Protein AF-A0A920R343-F1 (afdb_monomer_lite)

Foldseek 3Di:
DDDDDDDDDDDDDDPDDPPPDDPVVVVVVVVQVVVCVVVVVQVVLCVQLVPDFAPVSSVCSNVDDDDDDPVVVVLVVLLVVLVVVLCVPQNDQQRHPQDDLVVVVVCVVVVHDDDPVSVVSVVSNLVSLVSNLVSQVVCVPSNVVVPVVSVPPDDPVVD

Structure (mmCIF, N/CA/C/O backbone):
data_AF-A0A920R343-F1
#
_entry.id   AF-A0A920R343-F1
#
loop_
_atom_site.group_PDB
_atom_site.id
_atom_site.type_symbol
_atom_site.label_atom_id
_atom_site.label_alt_id
_atom_site.label_comp_id
_atom_site.label_asym_id
_atom_site.label_entity_id
_atom_site.label_seq_id
_atom_site.pdbx_PDB_ins_code
_atom_site.Cartn_x
_atom_site.Cartn_y
_atom_site.Cartn_z
_atom_site.occupancy
_atom_site.B_iso_or_equiv
_atom_site.auth_seq_id
_atom_site.auth_comp_id
_atom_site.auth_asym_id
_atom_site.auth_atom_id
_atom_site.pdbx_PDB_model_num
ATOM 1 N N . MET A 1 1 ? -61.795 65.269 -16.202 1.00 39.59 1 MET A N 1
ATOM 2 C CA . MET A 1 1 ? -62.109 65.172 -14.759 1.00 39.59 1 MET A CA 1
ATOM 3 C C . MET A 1 1 ? -62.206 63.694 -14.403 1.00 39.59 1 MET A C 1
ATOM 5 O O . MET A 1 1 ? -62.728 62.941 -15.211 1.00 39.59 1 MET A O 1
ATOM 9 N N . SER A 1 2 ? -61.577 63.316 -13.290 1.00 35.59 2 SER A N 1
ATOM 10 C CA . SER A 1 2 ? -61.217 61.969 -12.808 1.00 35.59 2 SER A CA 1
ATOM 11 C C . SER A 1 2 ? -62.368 60.935 -12.687 1.00 35.59 2 SER A C 1
ATOM 13 O O . SER A 1 2 ? -63.530 61.336 -12.720 1.00 35.59 2 SER A O 1
ATOM 15 N N . PRO A 1 3 ? -62.045 59.621 -12.573 1.00 58.78 3 PRO A N 1
ATOM 16 C CA . PRO A 1 3 ? -62.916 58.474 -12.888 1.00 58.78 3 PRO A CA 1
ATOM 17 C C . PRO A 1 3 ? -63.717 57.975 -11.666 1.00 58.78 3 PRO A C 1
ATOM 19 O O . PRO A 1 3 ? -63.610 58.575 -10.594 1.00 58.78 3 PRO A O 1
ATOM 22 N N . PRO A 1 4 ? -64.502 56.879 -11.781 1.00 44.91 4 PRO A N 1
ATOM 23 C CA . PRO A 1 4 ? -64.013 55.632 -11.164 1.00 44.91 4 PRO A CA 1
ATOM 24 C C . PRO A 1 4 ? -64.506 54.296 -11.781 1.00 44.91 4 PRO A C 1
ATOM 26 O O . PRO A 1 4 ? -65.539 54.214 -12.436 1.00 44.91 4 PRO A O 1
ATOM 29 N N . ASN A 1 5 ? -63.798 53.235 -11.373 1.00 37.00 5 ASN A N 1
ATOM 30 C CA . ASN A 1 5 ? -64.228 51.837 -11.214 1.00 37.00 5 ASN A CA 1
ATOM 31 C C . ASN A 1 5 ? -64.176 50.881 -12.425 1.00 37.00 5 ASN A C 1
ATOM 33 O O . ASN A 1 5 ? -65.123 50.762 -13.199 1.00 37.00 5 ASN A O 1
ATOM 37 N N . GLN A 1 6 ? -63.111 50.070 -12.483 1.00 48.75 6 GLN A N 1
ATOM 38 C CA . GLN A 1 6 ? -63.061 48.829 -13.257 1.00 48.75 6 GLN A CA 1
ATOM 39 C C . GLN A 1 6 ? -62.583 47.679 -12.352 1.00 48.75 6 GLN A C 1
ATOM 41 O O . GLN A 1 6 ? -61.678 47.847 -11.538 1.00 48.75 6 GLN A O 1
ATOM 46 N N . LYS A 1 7 ? -63.309 46.559 -12.444 1.00 45.41 7 LYS A N 1
ATOM 47 C CA . LYS A 1 7 ? -63.269 45.351 -11.599 1.00 45.41 7 LYS A CA 1
ATOM 48 C C . LYS A 1 7 ? -61.886 44.669 -11.542 1.00 45.41 7 LYS A C 1
ATOM 50 O O . LYS A 1 7 ? -61.109 44.835 -12.477 1.00 45.41 7 LYS A O 1
ATOM 55 N N . PRO A 1 8 ? -61.610 43.855 -10.501 1.00 40.78 8 PRO A N 1
ATOM 56 C CA . PRO A 1 8 ? -60.375 43.085 -10.403 1.00 40.78 8 PRO A CA 1
ATOM 57 C C . PRO A 1 8 ? -60.387 41.923 -11.402 1.00 40.78 8 PRO A C 1
ATOM 59 O O . PRO A 1 8 ? -61.324 41.123 -11.405 1.00 40.78 8 PRO A O 1
ATOM 62 N N . ASP A 1 9 ? -59.347 41.843 -12.230 1.00 39.19 9 ASP A N 1
ATOM 63 C CA . ASP A 1 9 ? -59.084 40.683 -13.073 1.00 39.19 9 ASP A CA 1
ATOM 64 C C . ASP A 1 9 ? -58.174 39.711 -12.316 1.00 39.19 9 ASP A C 1
ATOM 66 O O . ASP A 1 9 ? -57.145 40.084 -11.745 1.00 39.19 9 ASP A O 1
ATOM 70 N N . ILE A 1 10 ? -58.621 38.466 -12.258 1.00 43.53 10 ILE A N 1
ATOM 71 C CA . ILE A 1 10 ? -57.961 37.344 -11.609 1.00 43.53 10 ILE A CA 1
ATOM 72 C C . ILE A 1 10 ? -57.120 36.628 -12.662 1.00 43.53 10 ILE A C 1
ATOM 74 O O . ILE A 1 10 ? -57.640 36.128 -13.653 1.00 43.53 10 ILE A O 1
ATOM 78 N N . THR A 1 11 ? -55.816 36.502 -12.444 1.00 40.44 11 THR A N 1
ATOM 79 C CA . THR A 1 11 ? -55.026 35.446 -13.091 1.00 40.44 11 THR A CA 1
ATOM 80 C C . THR A 1 11 ? -53.973 34.939 -12.103 1.00 40.44 11 THR A C 1
ATOM 82 O O . THR A 1 11 ? -53.264 35.750 -11.503 1.00 40.44 11 THR A O 1
ATOM 85 N N . PRO A 1 12 ? -53.890 33.615 -11.874 1.00 44.06 12 PRO A N 1
ATOM 86 C CA . PRO A 1 12 ? -52.998 33.026 -10.892 1.00 44.06 12 PRO A CA 1
ATOM 87 C C . PRO A 1 12 ? -51.623 32.820 -11.529 1.00 44.06 12 PRO A C 1
ATOM 89 O O . PRO A 1 12 ? -51.464 31.973 -12.402 1.00 44.06 12 PRO A O 1
ATOM 92 N N . THR A 1 13 ? -50.612 33.563 -11.084 1.00 37.28 13 THR A N 1
ATOM 93 C CA . THR A 1 13 ? -49.225 33.238 -11.437 1.00 37.28 13 THR A CA 1
ATOM 94 C C . THR A 1 13 ? -48.595 32.478 -10.284 1.00 37.28 13 THR A C 1
ATOM 96 O O . THR A 1 13 ? -48.319 33.030 -9.220 1.00 37.28 13 THR A O 1
ATOM 99 N N . SER A 1 14 ? -48.445 31.178 -10.534 1.00 42.84 14 SER A N 1
ATOM 100 C CA . SER A 1 14 ? -47.731 30.171 -9.760 1.00 42.84 14 SER A CA 1
ATOM 101 C C . SER A 1 14 ? -46.598 30.713 -8.898 1.00 42.84 14 SER A C 1
ATOM 103 O O . SER A 1 14 ? -45.592 31.231 -9.380 1.00 42.84 14 SER A O 1
ATOM 105 N N . ARG A 1 15 ? -46.743 30.453 -7.601 1.00 42.44 15 ARG A N 1
ATOM 106 C CA . ARG A 1 15 ? -45.661 30.360 -6.629 1.00 42.44 15 ARG A CA 1
ATOM 107 C C . ARG A 1 15 ? -44.875 29.080 -6.953 1.00 42.44 15 ARG A C 1
ATOM 109 O O . ARG A 1 15 ? -45.234 28.011 -6.476 1.00 42.44 15 ARG A O 1
ATOM 116 N N . GLY A 1 16 ? -43.894 29.187 -7.846 1.00 38.09 16 GLY A N 1
ATOM 117 C CA . GLY A 1 16 ? -42.989 28.099 -8.219 1.00 38.09 16 GLY A CA 1
ATOM 118 C C . GLY A 1 16 ? -41.631 28.264 -7.544 1.00 38.09 16 GLY A C 1
ATOM 119 O O . GLY A 1 16 ? -40.944 29.249 -7.791 1.00 38.09 16 GLY A O 1
ATOM 120 N N . ASP A 1 17 ? -41.312 27.305 -6.677 1.00 39.66 17 ASP A N 1
ATOM 121 C CA . ASP A 1 17 ? -39.985 26.831 -6.280 1.00 39.66 17 ASP A CA 1
ATOM 122 C C . ASP A 1 17 ? -38.899 27.866 -5.967 1.00 39.66 17 ASP A C 1
ATOM 124 O O . ASP A 1 17 ? -37.985 28.134 -6.747 1.00 39.66 17 ASP A O 1
ATOM 128 N N . GLN A 1 18 ? -38.900 28.321 -4.711 1.00 42.62 18 GLN A N 1
ATOM 129 C CA . GLN A 1 18 ? -37.629 28.557 -4.032 1.00 42.62 18 GLN A CA 1
ATOM 130 C C . GLN A 1 18 ? -36.994 27.189 -3.774 1.00 42.62 18 GLN A C 1
ATOM 132 O O . GLN A 1 18 ? -37.294 26.523 -2.783 1.00 42.62 18 GLN A O 1
ATOM 137 N N . SER A 1 19 ? -36.148 26.767 -4.713 1.00 46.72 19 SER A N 1
ATOM 138 C CA . SER A 1 19 ? -35.203 25.670 -4.529 1.00 46.72 19 SER A CA 1
ATOM 139 C C . SER A 1 19 ? -34.337 26.000 -3.310 1.00 46.72 19 SER A C 1
ATOM 141 O O . SER A 1 19 ? -33.391 26.781 -3.377 1.00 46.72 19 SER A O 1
ATOM 143 N N . THR A 1 20 ? -34.740 25.475 -2.157 1.00 51.41 20 THR A N 1
ATOM 144 C CA . THR A 1 20 ? -34.006 25.570 -0.899 1.00 51.41 20 THR A CA 1
ATOM 145 C C . THR A 1 20 ? -33.183 24.298 -0.844 1.00 51.41 20 THR A C 1
ATOM 147 O O . THR A 1 20 ? -33.779 23.271 -0.569 1.00 51.41 20 THR A O 1
ATOM 150 N N . LEU A 1 21 ? -31.899 24.340 -1.224 1.00 56.78 21 LEU A N 1
ATOM 151 C CA . LEU A 1 21 ? -30.854 23.319 -0.977 1.00 56.78 21 LEU A CA 1
ATOM 152 C C . LEU A 1 21 ? -29.524 23.772 -1.638 1.00 56.78 21 LEU A C 1
ATOM 154 O O . LEU A 1 21 ? -29.224 23.388 -2.768 1.00 56.78 21 LEU A O 1
ATOM 158 N N . PRO A 1 22 ? -28.763 24.675 -0.988 1.00 53.06 22 PRO A N 1
ATOM 159 C CA . PRO A 1 22 ? -27.293 24.545 -1.012 1.00 53.06 22 PRO A CA 1
ATOM 160 C C . PRO A 1 22 ? -26.588 24.749 0.348 1.00 53.06 22 PRO A C 1
ATOM 162 O O . PRO A 1 22 ? -25.387 24.537 0.440 1.00 53.06 22 PRO A O 1
ATOM 165 N N . GLU A 1 23 ? -27.287 25.161 1.409 1.00 53.00 23 GLU A N 1
ATOM 166 C CA . GLU A 1 23 ? -26.638 25.657 2.643 1.00 53.00 23 GLU A CA 1
ATOM 167 C C . GLU A 1 23 ? -26.261 24.547 3.653 1.00 53.00 23 GLU A C 1
ATOM 169 O O . GLU A 1 23 ? -25.346 24.708 4.460 1.00 53.00 23 GLU A O 1
ATOM 174 N N . GLN A 1 24 ? -26.921 23.385 3.586 1.00 52.56 24 GLN A N 1
ATOM 175 C CA . GLN A 1 24 ? -26.710 22.277 4.534 1.00 52.56 24 GLN A CA 1
ATOM 176 C C . GLN A 1 24 ? -25.448 21.440 4.250 1.00 52.56 24 GLN A C 1
ATOM 178 O O . GLN A 1 24 ? -24.786 21.004 5.182 1.00 52.56 24 GLN A O 1
ATOM 183 N N . VAL A 1 25 ? -25.071 21.248 2.980 1.00 55.72 25 VAL A N 1
ATOM 184 C CA . VAL A 1 25 ? -23.913 20.405 2.608 1.00 55.72 25 VAL A CA 1
ATOM 185 C C . VAL A 1 25 ? -22.582 21.074 2.977 1.00 55.72 25 VAL A C 1
ATOM 187 O O . VAL A 1 25 ? -21.637 20.409 3.397 1.00 55.72 25 VAL A O 1
ATOM 190 N N . THR A 1 26 ? -22.503 22.401 2.864 1.00 61.84 26 THR A N 1
ATOM 191 C CA . THR A 1 26 ? -21.283 23.164 3.169 1.00 61.84 26 THR A CA 1
ATOM 192 C C . THR A 1 26 ? -20.984 23.173 4.670 1.00 61.84 26 THR A C 1
ATOM 194 O O . THR A 1 26 ? -19.839 23.009 5.076 1.00 61.84 26 THR A O 1
ATOM 197 N N . THR A 1 27 ? -22.021 23.289 5.501 1.00 66.69 27 THR A N 1
ATOM 198 C CA . THR A 1 27 ? -21.886 23.383 6.963 1.00 66.69 27 THR A CA 1
ATOM 199 C C . THR A 1 27 ? -21.515 22.050 7.614 1.00 66.69 27 THR A C 1
ATOM 201 O O . THR A 1 27 ? -20.694 22.023 8.531 1.00 66.69 27 THR A O 1
ATOM 204 N N . GLU A 1 28 ? -22.054 20.934 7.116 1.00 68.88 28 GLU A N 1
ATOM 205 C CA . GLU A 1 28 ? -21.691 19.591 7.586 1.00 68.88 28 GLU A CA 1
ATOM 206 C C . GLU A 1 28 ? -20.220 19.260 7.273 1.00 68.88 28 GLU A C 1
ATOM 208 O O . GLU A 1 28 ? -19.485 18.795 8.147 1.00 68.88 28 GLU A O 1
ATOM 213 N N . SER A 1 29 ? -19.749 19.611 6.070 1.00 81.25 29 SER A N 1
ATOM 214 C CA . SER A 1 29 ? -18.347 19.424 5.678 1.00 81.25 29 SER A CA 1
ATOM 215 C C . SER A 1 29 ? -17.374 20.288 6.491 1.00 81.25 29 SER A C 1
ATOM 217 O O . SER A 1 29 ? -16.264 19.839 6.780 1.00 81.25 29 SER A O 1
ATOM 219 N N . GLU A 1 30 ? -17.746 21.518 6.854 1.00 88.56 30 GLU A N 1
ATOM 220 C CA . GLU A 1 30 ? -16.904 22.410 7.665 1.00 88.56 30 GLU A CA 1
ATOM 221 C C . GLU A 1 30 ? -16.769 21.913 9.111 1.00 88.56 30 GLU A C 1
ATOM 223 O O . GLU A 1 30 ? -15.658 21.848 9.643 1.00 88.56 30 GLU A O 1
ATOM 228 N N . LEU A 1 31 ? -17.876 21.496 9.737 1.00 90.62 31 LEU A N 1
ATOM 229 C CA . LEU A 1 31 ? -17.865 20.921 11.088 1.00 90.62 31 LEU A CA 1
ATOM 230 C C . LEU A 1 31 ? -17.033 19.636 11.148 1.00 90.62 31 LEU A C 1
ATOM 232 O O . LEU A 1 31 ? -16.285 19.420 12.102 1.00 90.62 31 LEU A O 1
ATOM 236 N N . GLN A 1 32 ? -17.126 18.798 10.115 1.00 89.25 32 GLN A N 1
ATOM 237 C CA . GLN A 1 32 ? -16.338 17.576 10.010 1.00 89.25 32 GLN A CA 1
ATOM 238 C C . GLN A 1 32 ? -14.835 17.866 9.900 1.00 89.25 32 GLN A C 1
ATOM 240 O O . GLN A 1 32 ? -14.036 17.222 10.581 1.00 89.25 32 GLN A O 1
ATOM 245 N N . GLN A 1 33 ? -14.438 18.865 9.106 1.00 89.25 33 GLN A N 1
ATOM 246 C CA . GLN A 1 33 ? -13.037 19.290 9.010 1.00 89.25 33 GLN A CA 1
ATOM 247 C C . GLN A 1 33 ? -12.514 19.835 10.344 1.00 89.25 33 GLN A C 1
ATOM 249 O O . GLN A 1 33 ? -11.437 19.433 10.784 1.00 89.25 33 GLN A O 1
ATOM 254 N N . GLN A 1 34 ? -13.298 20.667 11.036 1.00 92.31 34 GLN A N 1
ATOM 255 C CA . GLN A 1 34 ? -12.947 21.163 12.372 1.00 92.31 34 GLN A CA 1
ATOM 256 C C . GLN A 1 34 ? -12.787 20.021 13.384 1.00 92.31 34 GLN A C 1
ATOM 258 O O . GLN A 1 34 ? -11.858 20.031 14.192 1.00 92.31 34 GLN A O 1
ATOM 263 N N . ALA A 1 35 ? -13.660 19.010 13.331 1.00 92.69 35 ALA A N 1
ATOM 264 C CA . ALA A 1 35 ? -13.546 17.830 14.180 1.00 92.69 35 ALA A CA 1
ATOM 265 C C . ALA A 1 35 ? -12.269 17.030 13.877 1.00 92.69 35 ALA A C 1
ATOM 267 O O . ALA A 1 35 ? -11.590 16.587 14.803 1.00 92.69 35 ALA A O 1
ATOM 268 N N . TRP A 1 36 ? -11.905 16.868 12.602 1.00 92.75 36 TRP A N 1
ATOM 269 C CA . TRP A 1 36 ? -10.659 16.204 12.211 1.00 92.75 36 TRP A CA 1
ATOM 270 C C . TRP A 1 36 ? -9.414 16.950 12.683 1.00 92.75 36 TRP A C 1
ATOM 272 O O . TRP A 1 36 ? -8.455 16.307 13.103 1.00 92.75 36 TRP A O 1
ATOM 282 N N . GLU A 1 37 ? -9.422 18.281 12.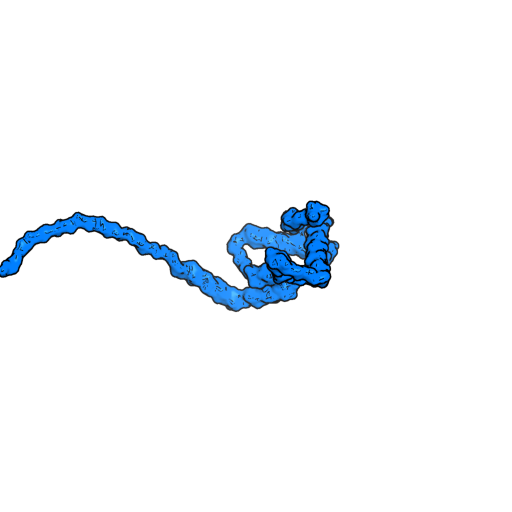643 1.00 92.31 37 GLU A N 1
ATOM 283 C CA . GLU A 1 37 ? -8.336 19.093 13.196 1.00 92.31 37 GLU A CA 1
ATOM 284 C C . GLU A 1 37 ? -8.248 18.945 14.718 1.00 92.31 37 GLU A C 1
ATOM 286 O O . GLU A 1 37 ? -7.172 18.663 15.243 1.00 92.31 37 GLU A O 1
ATOM 291 N N . LEU A 1 38 ? -9.381 19.056 15.422 1.00 95.44 38 LEU A N 1
ATOM 292 C CA . LEU A 1 38 ? -9.443 18.950 16.882 1.00 95.44 38 LEU A CA 1
ATOM 293 C C . LEU A 1 38 ? -8.998 17.574 17.400 1.00 95.44 38 LEU A C 1
ATOM 295 O O . LEU A 1 38 ? -8.374 17.483 18.454 1.00 95.44 38 LEU A O 1
ATOM 299 N N . LEU A 1 39 ? -9.322 16.508 16.666 1.00 95.19 39 LEU A N 1
ATOM 300 C CA . LEU A 1 39 ? -8.935 15.131 16.988 1.00 95.19 39 LEU A CA 1
ATOM 301 C C . LEU A 1 39 ? -7.560 14.745 16.428 1.00 95.19 39 LEU A C 1
ATOM 303 O O . LEU A 1 39 ? -7.183 13.576 16.496 1.00 95.19 39 LEU A O 1
ATOM 307 N N . GLU A 1 40 ? -6.833 15.697 15.838 1.00 95.50 40 GLU A N 1
ATOM 308 C CA . GLU A 1 40 ? -5.538 15.478 15.190 1.00 95.50 40 GLU A CA 1
ATOM 309 C C . GLU A 1 40 ? -5.562 14.379 14.109 1.00 95.50 40 GLU A C 1
ATOM 311 O O . GLU A 1 40 ? -4.542 13.766 13.784 1.00 95.50 40 GLU A O 1
ATOM 316 N N . PHE A 1 41 ? -6.719 14.129 13.496 1.00 94.62 41 PHE A N 1
ATOM 317 C CA . PHE A 1 41 ? -6.882 13.082 12.491 1.00 94.62 41 PHE A CA 1
ATOM 318 C C . PHE A 1 41 ? -5.984 13.321 11.266 1.00 94.62 41 PHE A C 1
ATOM 320 O O . PHE A 1 41 ? -5.436 12.379 10.691 1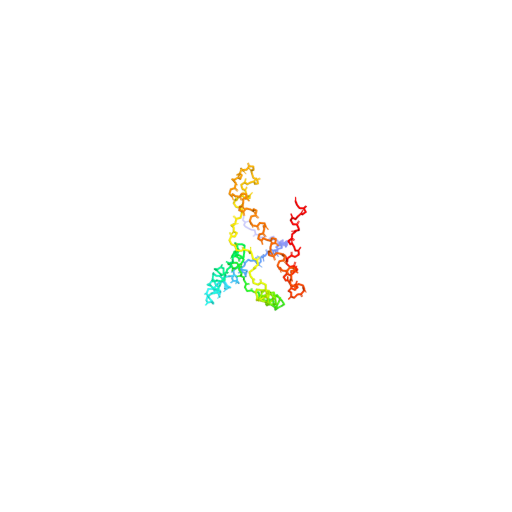.00 94.62 41 PHE A O 1
ATOM 327 N N . THR A 1 42 ? -5.742 14.587 10.911 1.00 93.00 42 THR A N 1
ATOM 328 C CA . THR A 1 42 ? -4.768 14.973 9.877 1.00 93.00 42 THR A CA 1
ATOM 329 C C . THR A 1 42 ? -3.347 14.505 10.219 1.00 93.00 42 THR A C 1
ATOM 331 O O . THR A 1 42 ? -2.639 14.006 9.341 1.00 93.00 42 THR A O 1
ATOM 334 N N . ASN A 1 43 ? -2.942 14.577 11.492 1.00 95.31 43 ASN A N 1
ATOM 335 C CA . ASN A 1 43 ? -1.636 14.091 11.948 1.00 95.31 43 ASN A CA 1
ATOM 336 C C . ASN A 1 43 ? -1.571 12.561 11.890 1.00 95.31 43 ASN A C 1
ATOM 338 O O . ASN A 1 43 ? -0.565 12.003 11.454 1.00 95.31 43 ASN A O 1
ATOM 342 N N . VAL A 1 44 ? -2.657 11.875 12.263 1.00 95.88 44 VAL A N 1
ATOM 343 C CA . VAL A 1 44 ? -2.762 10.410 12.158 1.00 95.88 44 VAL A CA 1
ATOM 344 C C . VAL A 1 44 ? -2.613 9.952 10.703 1.00 95.88 44 VAL A C 1
ATOM 346 O O . VAL A 1 44 ? -1.838 9.036 10.428 1.00 95.88 44 VAL A O 1
ATOM 349 N N . ARG A 1 45 ? -3.284 10.618 9.752 1.00 96.06 45 ARG A N 1
ATOM 350 C CA . ARG A 1 45 ? -3.145 10.352 8.306 1.00 96.06 45 ARG A CA 1
ATOM 351 C C . ARG A 1 45 ? -1.717 10.570 7.819 1.00 96.06 45 ARG A C 1
ATOM 353 O O . ARG A 1 45 ? -1.196 9.738 7.079 1.00 96.06 45 ARG A O 1
ATOM 360 N N . ALA A 1 46 ? -1.075 11.658 8.246 1.00 96.62 46 ALA A N 1
ATOM 361 C CA . ALA A 1 46 ? 0.313 11.946 7.895 1.00 96.62 46 ALA A CA 1
ATOM 362 C C . ALA A 1 46 ? 1.267 10.861 8.424 1.00 96.62 46 ALA A C 1
ATOM 364 O O . ALA A 1 46 ? 2.075 10.328 7.663 1.00 96.62 46 ALA A O 1
ATOM 365 N N . LEU A 1 47 ? 1.111 10.459 9.688 1.00 97.62 47 LEU A N 1
ATOM 366 C CA . LEU A 1 47 ? 1.905 9.391 10.291 1.00 97.62 47 LEU A CA 1
ATOM 367 C C . LEU A 1 47 ? 1.685 8.050 9.579 1.00 97.62 47 LEU A C 1
ATOM 369 O O . LEU A 1 47 ? 2.647 7.337 9.293 1.00 97.62 47 LEU A O 1
ATOM 373 N N . LEU A 1 48 ? 0.436 7.707 9.250 1.00 96.81 48 LEU A N 1
ATOM 374 C CA . LEU A 1 48 ? 0.126 6.501 8.483 1.00 96.81 48 LEU A CA 1
ATOM 375 C C . LEU A 1 48 ? 0.809 6.541 7.113 1.00 96.81 48 LEU A C 1
ATOM 377 O O . LEU A 1 48 ? 1.482 5.586 6.729 1.00 96.81 48 LEU A O 1
ATOM 381 N N . ALA A 1 49 ? 0.696 7.666 6.407 1.00 97.25 49 ALA A N 1
ATOM 382 C CA . ALA A 1 49 ? 1.310 7.883 5.105 1.00 97.25 49 ALA A CA 1
ATOM 383 C C . ALA A 1 49 ? 2.837 7.718 5.146 1.00 97.25 49 ALA A C 1
ATOM 385 O O . ALA A 1 49 ? 3.417 7.128 4.233 1.00 97.25 49 ALA A O 1
ATOM 386 N N . GLU A 1 50 ? 3.493 8.163 6.218 1.00 96.38 50 GLU A N 1
ATOM 387 C CA . GLU A 1 50 ? 4.927 7.958 6.440 1.00 96.38 50 GLU A CA 1
ATOM 388 C C . GLU A 1 50 ? 5.331 6.491 6.593 1.00 96.38 50 GLU A C 1
ATOM 390 O O . GLU A 1 50 ? 6.442 6.127 6.208 1.00 96.38 50 GLU A O 1
ATOM 395 N N . ARG A 1 51 ? 4.437 5.641 7.107 1.00 94.31 51 ARG A N 1
ATOM 396 C CA . ARG A 1 51 ? 4.680 4.198 7.266 1.00 94.31 51 ARG A CA 1
ATOM 397 C C . ARG A 1 51 ? 4.386 3.381 6.011 1.00 94.31 51 ARG A C 1
ATOM 399 O O . ARG A 1 51 ? 4.733 2.202 5.963 1.00 94.31 51 ARG A O 1
ATOM 406 N N . THR A 1 52 ? 3.778 3.981 4.992 1.00 93.75 52 THR A N 1
ATOM 407 C CA . THR A 1 52 ? 3.533 3.295 3.719 1.00 93.75 52 THR A CA 1
ATOM 408 C C . THR A 1 52 ? 4.820 3.123 2.911 1.00 93.75 52 THR A C 1
ATOM 410 O O . THR A 1 52 ? 5.720 3.965 2.940 1.00 93.75 52 THR A O 1
ATOM 413 N N . ARG A 1 53 ? 4.909 2.016 2.163 1.00 90.69 53 ARG A N 1
ATOM 414 C CA . ARG A 1 53 ? 6.090 1.668 1.346 1.00 90.69 53 ARG A CA 1
ATOM 415 C C . ARG A 1 53 ? 5.866 1.811 -0.159 1.00 90.69 53 ARG A C 1
ATOM 417 O O . ARG A 1 53 ? 6.828 1.727 -0.915 1.00 90.69 53 ARG A O 1
ATOM 424 N N . PHE A 1 54 ? 4.622 2.044 -0.570 1.00 93.62 54 PHE A N 1
ATOM 425 C CA . PHE A 1 54 ? 4.202 2.179 -1.960 1.00 93.62 54 PHE A CA 1
ATOM 426 C C . PHE A 1 54 ? 3.573 3.554 -2.187 1.00 93.62 54 PHE A C 1
ATOM 428 O O . PHE A 1 54 ? 2.808 4.035 -1.348 1.00 93.62 54 PHE A O 1
ATOM 435 N N . PHE A 1 55 ? 3.886 4.193 -3.316 1.00 92.75 55 PHE A N 1
ATOM 436 C CA . PHE A 1 55 ? 3.474 5.575 -3.580 1.00 92.75 55 PHE A CA 1
ATOM 437 C C . PHE A 1 55 ? 1.945 5.743 -3.587 1.00 92.75 55 PHE A C 1
ATOM 439 O O . PHE A 1 55 ? 1.442 6.701 -3.004 1.00 92.75 55 PHE A O 1
ATOM 446 N N . MET A 1 56 ? 1.193 4.786 -4.148 1.00 93.88 56 MET A N 1
ATOM 447 C CA . MET A 1 56 ? -0.276 4.849 -4.127 1.00 93.88 56 MET A CA 1
ATOM 448 C C . MET A 1 56 ? -0.831 4.683 -2.713 1.00 93.88 56 MET A C 1
ATOM 450 O O . MET A 1 56 ? -1.737 5.414 -2.324 1.00 93.88 56 MET A O 1
ATOM 454 N N . SER A 1 57 ? -0.250 3.791 -1.906 1.00 94.38 57 SER A N 1
ATOM 455 C CA . SER A 1 57 ? -0.661 3.611 -0.511 1.00 94.38 57 SER A CA 1
ATOM 456 C C . SER A 1 57 ? -0.444 4.883 0.309 1.00 94.38 57 SER A C 1
ATOM 458 O O . SER A 1 57 ? -1.279 5.209 1.148 1.00 94.38 57 SER A O 1
ATOM 460 N N . ARG A 1 58 ? 0.630 5.643 0.041 1.00 95.50 58 ARG A N 1
ATOM 461 C CA . ARG A 1 58 ? 0.860 6.951 0.672 1.00 95.50 58 ARG A CA 1
ATOM 462 C C . ARG A 1 58 ? -0.271 7.925 0.365 1.00 95.50 58 ARG A C 1
ATOM 464 O O . ARG A 1 58 ? -0.777 8.578 1.271 1.00 95.50 58 ARG A O 1
ATOM 471 N N . GLU A 1 59 ? -0.674 8.020 -0.899 1.00 95.94 59 GLU A N 1
ATOM 472 C CA . GLU A 1 59 ? -1.785 8.884 -1.309 1.00 95.94 59 GLU A CA 1
ATOM 473 C C . GLU A 1 59 ? -3.112 8.451 -0.687 1.00 95.94 59 GLU A C 1
ATOM 475 O O . GLU A 1 59 ? -3.883 9.306 -0.256 1.00 95.94 59 GLU A O 1
ATOM 480 N N . MET A 1 60 ? -3.362 7.141 -0.609 1.00 96.19 60 MET A N 1
ATOM 481 C CA . MET A 1 60 ? -4.548 6.581 0.043 1.00 96.19 60 MET A CA 1
ATOM 482 C C . MET A 1 60 ? -4.571 6.920 1.534 1.00 96.19 60 MET A C 1
ATOM 484 O O . MET A 1 60 ? -5.575 7.419 2.023 1.00 96.19 60 MET A O 1
ATOM 488 N N . ALA A 1 61 ? -3.453 6.738 2.240 1.00 97.12 61 ALA A N 1
ATOM 489 C CA . ALA A 1 61 ? -3.333 7.088 3.653 1.00 97.12 61 ALA A CA 1
ATOM 490 C C . ALA A 1 61 ? -3.550 8.588 3.898 1.00 97.12 61 ALA A C 1
ATOM 492 O O . ALA A 1 61 ? -4.279 8.970 4.812 1.00 97.12 61 ALA A O 1
ATOM 493 N N . ILE A 1 62 ? -2.978 9.446 3.043 1.00 96.69 62 ILE A N 1
ATOM 494 C CA . ILE A 1 62 ? -3.194 10.895 3.119 1.00 96.69 62 ILE A CA 1
ATOM 495 C C . ILE A 1 62 ? -4.654 11.240 2.882 1.00 96.69 62 ILE A C 1
ATOM 497 O O . ILE A 1 62 ? -5.089 12.220 3.457 1.00 96.69 62 ILE A O 1
ATOM 501 N N . LYS A 1 63 ? -5.409 10.493 2.074 1.00 95.38 63 LYS A N 1
ATOM 502 C CA . LYS A 1 63 ? -6.822 10.760 1.749 1.00 95.38 63 LYS A CA 1
ATOM 503 C C . LYS A 1 63 ? -7.815 9.952 2.589 1.00 95.38 63 LYS A C 1
ATOM 505 O O . LYS A 1 63 ? -9.003 10.031 2.317 1.00 95.38 63 LYS A O 1
ATOM 510 N N . ALA A 1 64 ? -7.349 9.175 3.566 1.00 94.12 64 ALA A N 1
ATOM 511 C CA . ALA A 1 64 ? -8.218 8.321 4.362 1.00 94.12 64 ALA A CA 1
AT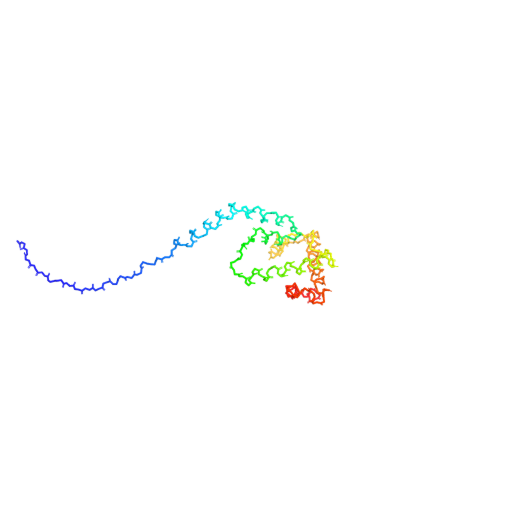OM 512 C C . ALA A 1 64 ? -9.224 9.152 5.171 1.00 94.12 64 ALA A C 1
ATOM 514 O O . ALA A 1 64 ? -8.867 10.178 5.757 1.00 94.12 64 ALA A O 1
ATOM 515 N N . GLU A 1 65 ? -10.465 8.677 5.225 1.00 92.06 65 GLU A N 1
ATOM 516 C CA . GLU A 1 65 ? -11.571 9.306 5.945 1.00 92.06 65 GLU A CA 1
ATOM 517 C C . GLU A 1 65 ? -12.250 8.270 6.851 1.00 92.06 65 GLU A C 1
ATOM 519 O O . GLU A 1 65 ? -12.278 7.085 6.503 1.00 92.06 65 GLU A O 1
ATOM 524 N N . PRO A 1 66 ? -12.772 8.669 8.025 1.00 91.25 66 PRO A N 1
ATOM 525 C CA . PRO A 1 66 ? -13.518 7.758 8.881 1.00 91.25 66 PRO A CA 1
ATOM 526 C C . PRO A 1 66 ? -14.801 7.301 8.182 1.00 91.25 66 PRO A C 1
ATOM 528 O O . PRO A 1 66 ? -15.500 8.112 7.577 1.00 91.25 66 PRO A O 1
ATOM 531 N N . LEU A 1 67 ? -15.132 6.016 8.303 1.00 92.88 67 LEU A N 1
ATOM 532 C CA . LEU A 1 67 ? -16.387 5.471 7.788 1.00 92.88 67 LEU A CA 1
ATOM 533 C C . LEU A 1 67 ? -17.479 5.512 8.860 1.00 92.88 67 LEU A C 1
ATOM 535 O O . LEU A 1 67 ? -17.201 5.385 10.052 1.00 92.88 67 LEU A O 1
ATOM 539 N N . LEU A 1 68 ? -18.724 5.699 8.419 1.00 91.31 68 LEU A N 1
ATOM 540 C CA . LEU A 1 68 ? -19.892 5.860 9.294 1.00 91.31 68 LEU A CA 1
ATOM 541 C C . LEU A 1 68 ? -20.720 4.575 9.436 1.00 91.31 68 LEU A C 1
ATOM 543 O O . LEU A 1 68 ? -21.517 4.452 10.366 1.00 91.31 68 LEU A O 1
ATOM 547 N N . HIS A 1 69 ? -20.547 3.621 8.522 1.00 96.12 69 HIS A N 1
ATOM 548 C CA . HIS A 1 69 ? -21.292 2.368 8.508 1.00 96.12 69 HIS A CA 1
ATOM 549 C C . HIS A 1 69 ? -20.488 1.253 9.172 1.00 96.12 69 HIS A C 1
ATOM 551 O O . HIS A 1 69 ? -19.331 1.019 8.828 1.00 96.12 69 HIS A O 1
ATOM 557 N N . MET A 1 70 ? -21.120 0.555 10.119 1.00 97.00 70 MET A N 1
ATOM 558 C CA . MET A 1 70 ? -20.464 -0.495 10.903 1.00 97.00 70 MET A CA 1
ATOM 559 C C . MET A 1 70 ? -19.903 -1.612 10.018 1.00 97.00 70 MET A C 1
ATOM 561 O O . MET A 1 70 ? -18.759 -2.008 10.201 1.00 97.00 70 MET A O 1
ATOM 565 N N . GLU A 1 71 ? -20.675 -2.059 9.026 1.00 97.44 71 GLU A N 1
ATOM 566 C CA . GLU A 1 71 ? -20.282 -3.143 8.116 1.00 97.44 71 GLU A CA 1
ATOM 567 C C . GLU A 1 71 ? -18.984 -2.815 7.360 1.00 97.44 71 GLU A C 1
ATOM 569 O O . GLU A 1 71 ? -18.099 -3.662 7.231 1.00 97.44 71 GLU A O 1
ATOM 574 N N . ASP A 1 72 ? -18.818 -1.561 6.925 1.00 96.69 72 ASP A N 1
ATOM 575 C CA . ASP A 1 72 ? -17.595 -1.126 6.250 1.00 96.69 72 ASP A CA 1
ATOM 576 C C . ASP A 1 72 ? -16.395 -1.081 7.204 1.00 96.69 72 ASP A C 1
ATOM 578 O O . ASP A 1 72 ? -15.278 -1.446 6.828 1.00 96.69 72 ASP A O 1
ATOM 582 N N . VAL A 1 73 ? -16.617 -0.638 8.447 1.00 96.94 73 VAL A N 1
ATOM 583 C CA . VAL A 1 73 ? -15.576 -0.588 9.482 1.00 96.94 73 VAL A CA 1
ATOM 584 C C . VAL A 1 73 ? -15.109 -1.996 9.840 1.00 96.94 73 VAL A C 1
ATOM 586 O O . VAL A 1 73 ? -13.903 -2.240 9.880 1.00 96.94 73 VAL A O 1
ATOM 589 N N . GLU A 1 74 ? -16.037 -2.925 10.061 1.00 97.81 74 GLU A N 1
ATOM 590 C CA . GLU A 1 74 ? -15.736 -4.328 10.359 1.00 97.81 74 GLU A CA 1
ATOM 591 C C . GLU A 1 74 ? -14.955 -4.977 9.214 1.00 97.81 74 GLU A C 1
ATOM 593 O O . GLU A 1 74 ? -13.914 -5.593 9.452 1.00 97.81 74 GLU A O 1
ATOM 598 N N . ARG A 1 75 ? -15.376 -4.747 7.962 1.00 97.19 75 ARG A N 1
ATOM 599 C CA . ARG A 1 75 ? -14.666 -5.247 6.778 1.00 97.19 75 ARG A CA 1
ATOM 600 C C . ARG A 1 75 ? -13.227 -4.726 6.700 1.00 97.19 75 ARG A C 1
ATOM 602 O O . ARG A 1 75 ? -12.312 -5.515 6.471 1.00 97.19 75 ARG A O 1
ATOM 609 N N . LEU A 1 76 ? -12.994 -3.426 6.916 1.00 96.75 76 LEU A N 1
ATOM 610 C CA . LEU A 1 76 ? -11.639 -2.848 6.902 1.00 96.75 76 LEU A CA 1
ATOM 611 C C . LEU A 1 76 ? -10.764 -3.346 8.063 1.00 96.75 76 LEU A C 1
ATOM 613 O O . LEU A 1 76 ? -9.551 -3.524 7.905 1.00 96.75 76 LEU A O 1
ATOM 617 N N . GLN A 1 77 ? -11.356 -3.573 9.236 1.00 97.56 77 GLN A N 1
ATOM 618 C CA . GLN A 1 77 ? -10.648 -4.160 10.373 1.00 97.56 77 GLN A CA 1
ATOM 619 C C . GLN A 1 77 ? -10.258 -5.613 10.094 1.00 97.56 77 GLN A C 1
ATOM 621 O O . GLN A 1 77 ? -9.130 -6.005 10.398 1.00 97.56 77 GLN A O 1
ATOM 626 N N . GLU A 1 78 ? -11.142 -6.392 9.469 1.00 98.12 78 GLU A N 1
ATOM 627 C CA . GLU A 1 78 ? -10.841 -7.761 9.057 1.00 98.12 78 GLU A CA 1
ATOM 628 C C . GLU A 1 78 ? -9.755 -7.804 7.972 1.00 98.12 78 GLU A C 1
ATOM 630 O O . GLU A 1 78 ? -8.798 -8.570 8.095 1.00 98.12 78 GLU A O 1
ATOM 635 N N . GLU A 1 79 ? -9.826 -6.929 6.965 1.00 97.38 79 GLU A N 1
ATOM 636 C CA . GLU A 1 79 ? -8.779 -6.771 5.946 1.00 97.38 79 GLU A CA 1
ATOM 637 C C . GLU A 1 79 ? -7.419 -6.457 6.597 1.00 97.38 79 GLU A C 1
ATOM 639 O O . GLU A 1 79 ? -6.401 -7.089 6.295 1.00 97.38 79 GLU A O 1
ATOM 644 N N . THR A 1 80 ? -7.407 -5.545 7.575 1.00 96.75 80 THR A N 1
ATOM 645 C CA . THR A 1 80 ? -6.200 -5.196 8.338 1.00 96.75 80 THR A CA 1
ATOM 646 C C . THR A 1 80 ? -5.678 -6.384 9.149 1.00 96.75 80 THR A C 1
ATOM 648 O O . THR A 1 80 ? -4.471 -6.636 9.168 1.00 96.75 80 THR A O 1
ATOM 651 N N . ALA A 1 81 ? -6.558 -7.151 9.798 1.00 98.06 81 ALA A N 1
ATOM 652 C CA . ALA A 1 81 ? -6.178 -8.346 10.549 1.00 98.06 81 ALA A CA 1
ATOM 653 C C . ALA A 1 81 ? -5.544 -9.412 9.637 1.00 98.06 81 ALA A C 1
ATOM 655 O O . ALA A 1 81 ? -4.517 -10.001 9.992 1.00 98.06 81 ALA A O 1
ATOM 656 N N . GLN A 1 82 ? -6.092 -9.610 8.434 1.00 96.94 82 GLN A N 1
ATOM 657 C CA . GLN A 1 82 ? -5.512 -10.494 7.421 1.00 96.94 82 GLN A CA 1
ATOM 658 C C . GLN A 1 82 ? -4.146 -9.990 6.937 1.00 96.94 82 GLN A C 1
ATOM 660 O O . GLN A 1 82 ? -3.217 -10.787 6.799 1.00 96.94 82 GLN A O 1
ATOM 665 N N . ALA A 1 83 ? -3.975 -8.677 6.749 1.00 94.94 83 ALA A N 1
ATOM 666 C CA . ALA A 1 83 ? -2.690 -8.086 6.377 1.00 94.94 83 ALA A CA 1
ATOM 667 C C . ALA A 1 83 ? -1.623 -8.276 7.465 1.00 94.94 83 ALA A C 1
ATOM 669 O O . ALA A 1 83 ? -0.486 -8.633 7.154 1.00 94.94 83 ALA A O 1
ATOM 670 N N . VAL A 1 84 ? -1.982 -8.122 8.743 1.00 96.12 84 VAL A N 1
ATOM 671 C CA . VAL A 1 84 ? -1.080 -8.411 9.873 1.00 96.12 84 VAL A CA 1
ATOM 672 C C . VAL A 1 84 ? -0.695 -9.895 9.907 1.00 96.12 84 VAL A C 1
ATOM 674 O O . VAL A 1 84 ? 0.485 -10.229 10.064 1.00 96.12 84 VAL A O 1
ATOM 677 N N . LEU A 1 85 ? -1.659 -10.801 9.710 1.00 95.56 85 LEU A N 1
ATOM 678 C CA . LEU A 1 85 ? -1.392 -12.239 9.622 1.00 95.56 85 LEU A CA 1
ATOM 679 C C . LEU A 1 85 ? -0.446 -12.561 8.458 1.00 95.56 85 LEU A C 1
ATOM 681 O O . LEU A 1 85 ? 0.513 -13.313 8.628 1.00 95.56 85 LEU A O 1
ATOM 685 N N . MET A 1 86 ? -0.679 -11.973 7.287 1.00 94.31 86 MET A N 1
ATOM 686 C CA . MET A 1 86 ? 0.185 -12.143 6.125 1.00 94.31 86 MET A CA 1
ATOM 687 C C . MET A 1 86 ? 1.604 -11.648 6.418 1.00 94.31 86 MET A C 1
ATOM 689 O O . MET A 1 86 ? 2.545 -12.430 6.314 1.00 94.31 86 MET A O 1
ATOM 693 N N . LEU A 1 87 ? 1.774 -10.404 6.876 1.00 92.56 87 LEU A N 1
ATOM 694 C CA . LEU A 1 87 ? 3.094 -9.840 7.182 1.00 92.56 87 LEU A CA 1
ATOM 695 C C . LEU A 1 87 ? 3.859 -10.659 8.234 1.00 92.56 87 LEU A C 1
ATOM 697 O O . LEU A 1 87 ? 5.073 -10.810 8.129 1.00 92.56 87 LEU A O 1
ATOM 701 N N . SER A 1 88 ? 3.166 -11.226 9.225 1.00 94.38 88 SER A N 1
ATOM 702 C CA . SER A 1 88 ? 3.792 -12.104 10.227 1.00 94.38 88 SER A CA 1
ATOM 703 C C . SER A 1 88 ? 4.123 -13.509 9.708 1.00 94.38 88 SER A C 1
ATOM 705 O O . SER A 1 88 ? 5.002 -14.166 10.261 1.00 94.38 88 SER A O 1
ATOM 707 N N . THR A 1 89 ? 3.453 -13.967 8.646 1.00 93.06 89 THR A N 1
ATOM 708 C CA . THR A 1 89 ? 3.646 -15.305 8.064 1.00 93.06 89 THR A CA 1
ATOM 709 C C . THR A 1 89 ? 4.695 -15.313 6.954 1.00 93.06 89 THR A C 1
ATOM 711 O O . THR A 1 89 ? 5.574 -16.172 6.949 1.00 93.06 89 THR A O 1
ATOM 714 N N . VAL A 1 90 ? 4.590 -14.390 5.995 1.00 90.06 90 VAL A N 1
ATOM 715 C CA . VAL A 1 90 ? 5.421 -14.357 4.776 1.00 90.06 90 VAL A CA 1
ATOM 716 C C . VAL A 1 90 ? 6.422 -13.201 4.757 1.00 90.06 90 VAL A C 1
ATOM 718 O O . VAL A 1 90 ? 7.345 -13.212 3.946 1.00 90.06 90 VAL A O 1
ATOM 721 N N . GLY A 1 91 ? 6.304 -12.242 5.679 1.00 89.06 91 GLY A N 1
ATOM 722 C CA . GLY A 1 91 ? 7.200 -11.092 5.759 1.00 89.06 91 GLY A CA 1
ATOM 723 C C . GLY A 1 91 ? 6.839 -9.990 4.764 1.00 89.06 91 GLY A C 1
ATOM 724 O O . GLY A 1 91 ? 5.674 -9.638 4.596 1.00 89.06 91 GLY A O 1
ATOM 725 N N . ASP A 1 92 ? 7.862 -9.402 4.144 1.00 87.12 92 ASP A N 1
ATOM 726 C CA . ASP A 1 92 ? 7.703 -8.323 3.167 1.00 87.12 92 ASP A CA 1
ATOM 727 C C . ASP A 1 92 ? 7.078 -8.832 1.859 1.00 87.12 92 ASP A C 1
ATOM 729 O O . ASP A 1 92 ? 7.466 -9.876 1.343 1.00 87.12 92 ASP A O 1
ATOM 733 N N . ILE A 1 93 ? 6.157 -8.053 1.291 1.00 88.00 93 ILE A N 1
ATOM 734 C CA . ILE A 1 93 ? 5.443 -8.379 0.047 1.00 88.00 93 ILE A CA 1
ATOM 735 C C . ILE A 1 93 ? 6.066 -7.742 -1.206 1.00 88.00 93 ILE A C 1
ATOM 737 O O . ILE A 1 93 ? 5.528 -7.883 -2.299 1.00 88.00 93 ILE A O 1
ATOM 741 N N . GLY A 1 94 ? 7.190 -7.028 -1.073 1.00 84.81 94 GLY A N 1
ATOM 742 C CA . GLY A 1 94 ? 7.999 -6.597 -2.223 1.00 84.81 94 GLY A CA 1
ATOM 743 C C . GLY A 1 94 ? 7.540 -5.314 -2.927 1.00 84.81 94 GLY A C 1
ATOM 744 O O . GLY A 1 94 ? 8.015 -5.016 -4.019 1.00 84.81 94 GLY A O 1
ATOM 745 N N . LEU A 1 95 ? 6.662 -4.515 -2.311 1.00 87.25 95 LEU A N 1
ATOM 746 C CA . LEU A 1 95 ? 6.175 -3.243 -2.883 1.00 87.25 95 LEU A CA 1
ATOM 747 C C . LEU A 1 95 ? 7.113 -2.040 -2.663 1.00 87.25 95 LEU A C 1
ATOM 749 O O . LEU A 1 95 ? 6.844 -0.934 -3.138 1.00 87.25 95 LEU A O 1
ATOM 753 N N . ALA A 1 96 ? 8.196 -2.229 -1.915 1.00 85.25 96 ALA A N 1
ATOM 754 C CA . ALA A 1 96 ? 9.089 -1.149 -1.520 1.00 85.25 96 ALA A CA 1
ATOM 755 C C . ALA A 1 96 ? 10.048 -0.715 -2.635 1.00 85.25 96 ALA A C 1
ATOM 757 O O . ALA A 1 96 ? 10.491 -1.519 -3.447 1.00 85.25 96 ALA A O 1
ATOM 758 N N . GLY A 1 97 ? 10.432 0.565 -2.620 1.00 85.19 97 GLY A N 1
ATOM 759 C CA . GLY A 1 97 ? 11.465 1.110 -3.512 1.00 85.19 97 GLY A CA 1
ATOM 760 C C . GLY A 1 97 ? 10.985 1.432 -4.928 1.00 85.19 97 GLY A C 1
ATOM 761 O O . GLY A 1 97 ? 11.758 1.948 -5.733 1.00 85.19 97 GLY A O 1
ATOM 762 N N . THR A 1 98 ? 9.714 1.170 -5.232 1.00 91.81 98 THR A N 1
ATOM 763 C CA . THR A 1 98 ? 9.104 1.541 -6.509 1.00 91.81 98 THR A CA 1
ATOM 764 C C . THR A 1 98 ? 8.949 3.060 -6.615 1.00 91.81 98 THR A C 1
ATOM 766 O O . THR A 1 98 ? 8.654 3.752 -5.636 1.00 91.81 98 THR A O 1
ATOM 769 N N . ARG A 1 99 ? 9.177 3.598 -7.816 1.00 91.75 99 ARG A N 1
ATOM 770 C CA . ARG A 1 99 ? 8.992 5.023 -8.131 1.00 91.75 99 ARG A CA 1
ATOM 771 C C . ARG A 1 99 ? 7.619 5.225 -8.777 1.00 91.75 99 ARG A C 1
ATOM 773 O O . ARG A 1 99 ? 7.156 4.342 -9.493 1.00 91.75 99 ARG A O 1
ATOM 780 N N . ASP A 1 100 ? 6.993 6.383 -8.555 1.00 94.62 100 ASP A N 1
ATOM 781 C CA . ASP A 1 100 ? 5.737 6.739 -9.233 1.00 94.62 100 ASP A CA 1
ATOM 782 C C . ASP A 1 100 ? 5.987 6.852 -10.754 1.00 94.62 100 ASP A C 1
ATOM 784 O O . ASP A 1 100 ? 6.758 7.720 -11.183 1.00 94.62 100 ASP A O 1
ATOM 788 N N . PRO A 1 101 ? 5.361 5.999 -11.589 1.00 95.19 101 PRO A N 1
ATOM 789 C CA . PRO A 1 101 ? 5.596 5.980 -13.025 1.00 95.19 101 PRO A CA 1
ATOM 790 C C . PRO A 1 101 ? 4.753 7.021 -13.776 1.00 95.19 101 PRO A C 1
ATOM 792 O O . PRO A 1 101 ? 4.925 7.173 -14.981 1.00 95.19 101 PRO A O 1
ATOM 795 N N . ARG A 1 102 ? 3.807 7.724 -13.133 1.00 95.62 102 ARG A N 1
ATOM 796 C CA . ARG A 1 102 ? 2.779 8.527 -13.825 1.00 95.62 102 ARG A CA 1
ATOM 797 C C . ARG A 1 102 ? 3.359 9.612 -14.721 1.00 95.62 102 ARG A C 1
ATOM 799 O O . ARG A 1 102 ? 2.799 9.886 -15.779 1.00 95.62 102 ARG A O 1
ATOM 806 N N . THR A 1 103 ? 4.455 10.245 -14.313 1.00 95.00 103 THR A N 1
ATOM 807 C CA . THR A 1 103 ? 5.127 11.280 -15.115 1.00 95.00 103 THR A CA 1
ATOM 808 C C . THR A 1 103 ? 5.737 10.680 -16.382 1.00 95.00 103 THR A C 1
ATOM 810 O O . THR A 1 103 ? 5.534 11.205 -17.477 1.00 95.00 103 THR A O 1
ATOM 813 N N . VAL A 1 104 ? 6.410 9.538 -16.236 1.00 95.88 104 VAL A N 1
ATOM 814 C CA . VAL A 1 104 ? 7.046 8.770 -17.311 1.00 95.88 104 VAL A CA 1
ATOM 815 C C . VAL A 1 104 ? 5.996 8.221 -18.278 1.00 95.88 104 VAL A C 1
ATOM 817 O O . VAL A 1 104 ? 6.102 8.427 -19.485 1.00 95.88 104 VAL A O 1
ATOM 820 N N . LEU A 1 105 ? 4.934 7.601 -17.757 1.00 95.75 105 LEU A N 1
ATOM 821 C CA . LEU A 1 105 ? 3.834 7.050 -18.553 1.00 95.75 105 LEU A CA 1
ATOM 822 C C . LEU A 1 105 ? 3.066 8.140 -19.302 1.00 95.75 105 LEU A C 1
ATOM 824 O O . LEU A 1 105 ? 2.755 7.968 -20.475 1.00 95.75 105 LEU A O 1
ATOM 828 N N . ARG A 1 106 ? 2.804 9.289 -18.664 1.00 96.56 106 ARG A N 1
ATOM 829 C CA . ARG A 1 106 ? 2.155 10.428 -19.330 1.00 96.56 106 ARG A CA 1
ATOM 830 C C . ARG A 1 106 ? 2.984 10.932 -20.505 1.00 96.56 106 ARG A C 1
ATOM 832 O O . ARG A 1 106 ? 2.413 11.275 -21.532 1.00 96.56 106 ARG A O 1
ATOM 839 N N . ARG A 1 107 ? 4.311 10.975 -20.356 1.00 95.81 107 ARG A N 1
ATOM 840 C CA . ARG A 1 107 ? 5.220 11.362 -21.438 1.00 95.81 107 ARG A CA 1
ATOM 841 C C . ARG A 1 107 ? 5.216 10.330 -22.568 1.00 95.81 107 ARG A C 1
ATOM 843 O O . ARG A 1 107 ? 5.101 10.719 -23.724 1.00 95.81 107 ARG A O 1
ATOM 850 N N . ALA A 1 108 ? 5.295 9.042 -22.237 1.00 96.06 108 ALA A N 1
ATOM 851 C CA . ALA A 1 108 ? 5.226 7.962 -23.223 1.00 96.06 108 ALA A CA 1
ATOM 852 C C . ALA A 1 108 ? 3.908 7.969 -24.014 1.00 96.06 108 ALA A C 1
ATOM 854 O O . ALA A 1 108 ? 3.914 7.725 -25.214 1.00 96.06 108 ALA A O 1
ATOM 855 N N . ALA A 1 109 ? 2.790 8.303 -23.362 1.00 96.38 109 ALA A N 1
ATOM 856 C CA . ALA A 1 109 ? 1.469 8.355 -23.988 1.00 96.38 109 ALA A CA 1
ATOM 857 C C . ALA A 1 109 ? 1.305 9.470 -25.042 1.00 96.38 109 ALA A C 1
ATOM 859 O O . ALA A 1 109 ? 0.342 9.436 -25.802 1.00 96.38 109 ALA A O 1
ATOM 860 N N . ILE A 1 110 ? 2.211 10.453 -25.082 1.00 97.00 110 ILE A N 1
ATOM 861 C CA . ILE A 1 110 ? 2.223 11.549 -26.067 1.00 97.00 110 ILE A CA 1
ATOM 862 C C . ILE A 1 110 ? 3.444 11.458 -26.999 1.00 97.00 110 ILE A C 1
ATOM 864 O O . ILE A 1 110 ? 4.041 12.474 -27.350 1.00 97.00 110 ILE A O 1
ATOM 868 N N . ASP A 1 111 ? 3.842 10.228 -27.341 1.00 95.06 111 ASP A N 1
ATOM 869 C CA . ASP A 1 111 ? 4.972 9.885 -28.222 1.00 95.06 111 ASP A CA 1
ATOM 870 C C . ASP A 1 111 ? 6.357 10.324 -27.707 1.00 95.06 111 ASP A C 1
ATOM 872 O O . ASP A 1 111 ? 7.339 10.396 -28.450 1.00 95.06 111 ASP A O 1
ATOM 876 N N . GLY A 1 112 ? 6.472 10.610 -26.409 1.00 94.81 112 GLY A N 1
ATOM 877 C CA . GLY A 1 112 ? 7.746 10.940 -25.789 1.00 94.81 112 GLY A CA 1
ATOM 878 C C . GLY A 1 112 ? 8.602 9.700 -25.523 1.00 94.81 112 GLY A C 1
ATOM 879 O O . GLY A 1 112 ? 8.137 8.700 -24.983 1.00 94.81 112 GLY A O 1
ATOM 880 N N . MET A 1 113 ? 9.895 9.786 -25.835 1.00 95.19 113 MET A N 1
ATOM 881 C CA . MET A 1 113 ? 10.835 8.678 -25.634 1.00 95.19 113 MET A CA 1
ATOM 882 C C . MET A 1 113 ? 11.095 8.400 -24.149 1.00 95.19 113 MET A C 1
ATOM 884 O O . MET A 1 113 ? 11.123 9.317 -23.322 1.00 95.19 113 MET A O 1
ATOM 888 N N . LEU A 1 114 ? 11.329 7.130 -23.814 1.00 96.19 114 LEU A N 1
ATOM 889 C CA . LEU A 1 114 ? 11.792 6.692 -22.498 1.00 96.19 114 LEU A CA 1
ATOM 890 C C . LEU A 1 114 ? 13.291 6.402 -22.520 1.00 96.19 114 LEU A C 1
ATOM 892 O O . LEU A 1 114 ? 13.814 5.820 -23.470 1.00 96.19 114 LEU A O 1
ATOM 896 N N . THR A 1 115 ? 13.984 6.805 -21.463 1.00 96.50 115 THR A N 1
ATOM 897 C CA . THR A 1 115 ? 15.375 6.418 -21.222 1.00 96.50 115 THR A CA 1
ATOM 898 C C . THR A 1 115 ? 15.450 4.972 -20.735 1.00 96.50 115 THR A C 1
ATOM 900 O O . THR A 1 115 ? 14.479 4.419 -20.215 1.00 96.50 115 THR A O 1
ATOM 903 N N . GLY A 1 116 ? 16.631 4.357 -20.848 1.00 96.31 116 GLY A N 1
ATOM 904 C CA . GLY A 1 116 ? 16.852 3.007 -20.322 1.00 96.31 116 GLY A CA 1
ATOM 905 C C . GLY A 1 116 ? 16.571 2.893 -18.819 1.00 96.31 116 GLY A C 1
ATOM 906 O O . GLY A 1 116 ? 15.971 1.913 -18.389 1.00 96.31 116 GLY A O 1
ATOM 907 N N . GLU A 1 117 ? 16.932 3.907 -18.023 1.00 96.31 117 GLU A N 1
ATOM 908 C CA . GLU A 1 117 ? 16.662 3.915 -16.576 1.00 96.31 117 GLU A CA 1
ATOM 909 C C . GLU A 1 117 ? 15.158 3.955 -16.274 1.00 96.31 117 GLU A C 1
ATOM 911 O O . GLU A 1 117 ? 14.679 3.239 -15.397 1.00 96.31 117 GLU A O 1
ATOM 916 N N . GLU A 1 118 ? 14.392 4.750 -17.021 1.00 96.06 118 GLU A N 1
ATOM 917 C CA . GLU A 1 118 ? 12.939 4.835 -16.850 1.00 96.06 118 GLU A CA 1
ATOM 918 C C . GLU A 1 118 ? 12.244 3.520 -17.213 1.00 96.06 118 GLU A C 1
ATOM 920 O O . GLU A 1 118 ? 11.334 3.098 -16.500 1.00 96.06 118 GLU A O 1
ATOM 925 N N . ILE A 1 119 ? 12.709 2.834 -18.262 1.00 95.56 119 ILE A N 1
ATOM 926 C CA . ILE A 1 119 ? 12.213 1.499 -18.622 1.00 95.56 119 ILE A CA 1
ATOM 927 C C . ILE A 1 119 ? 12.505 0.506 -17.492 1.00 95.56 119 ILE A C 1
ATOM 929 O O . ILE A 1 119 ? 11.601 -0.206 -17.060 1.00 95.56 119 ILE A O 1
ATOM 933 N N . VAL A 1 120 ? 13.733 0.483 -16.964 1.00 95.88 120 VAL A N 1
ATOM 934 C CA . VAL A 1 120 ? 14.099 -0.386 -15.831 1.00 95.88 120 VAL A CA 1
ATOM 935 C C . VAL A 1 120 ? 13.249 -0.077 -14.597 1.00 95.88 120 VAL A C 1
ATOM 937 O O . VAL A 1 120 ? 12.787 -0.998 -13.929 1.00 95.88 120 VAL A O 1
ATOM 940 N N . SER A 1 121 ? 12.980 1.200 -14.313 1.00 95.38 121 SER A N 1
ATOM 941 C CA . SER A 1 121 ? 12.111 1.599 -13.203 1.00 95.38 121 SER A CA 1
ATOM 942 C C . SER A 1 121 ? 10.671 1.101 -13.374 1.00 95.38 121 SER A C 1
ATOM 944 O O . SER A 1 121 ? 10.045 0.730 -12.382 1.00 95.38 121 SER A O 1
ATOM 946 N N . ILE A 1 122 ? 10.137 1.094 -14.601 1.00 94.81 122 ILE A N 1
ATOM 947 C CA . ILE A 1 122 ? 8.805 0.542 -14.892 1.00 94.81 122 ILE A CA 1
ATOM 948 C C . ILE A 1 122 ? 8.818 -0.981 -14.737 1.00 94.81 122 ILE A C 1
ATOM 950 O O . ILE A 1 122 ? 7.927 -1.528 -14.094 1.00 94.81 122 ILE A O 1
ATOM 954 N N . LEU A 1 123 ? 9.836 -1.666 -15.265 1.00 93.12 123 LEU A N 1
ATOM 955 C CA . LEU A 1 123 ? 9.972 -3.119 -15.120 1.00 93.12 123 LEU A CA 1
ATOM 956 C C . LEU A 1 123 ? 10.047 -3.538 -13.648 1.00 93.12 123 LEU A C 1
ATOM 958 O O . LEU A 1 123 ? 9.370 -4.480 -13.250 1.00 93.12 123 LEU A O 1
ATOM 962 N N . PHE A 1 124 ? 10.808 -2.803 -12.834 1.00 93.81 124 PHE A N 1
ATOM 963 C CA . PHE A 1 124 ? 10.880 -3.033 -11.393 1.00 93.81 124 PHE A CA 1
ATOM 964 C C . PHE A 1 124 ? 9.515 -2.863 -10.712 1.00 93.81 124 PHE A C 1
ATOM 966 O O . PHE A 1 124 ? 9.131 -3.690 -9.893 1.00 93.81 124 PHE A O 1
ATOM 973 N N . LEU A 1 125 ? 8.746 -1.830 -11.077 1.00 94.31 125 LEU A N 1
ATOM 974 C CA . LEU A 1 125 ? 7.388 -1.645 -10.562 1.00 94.31 125 LEU A CA 1
ATOM 975 C C . LEU A 1 125 ? 6.472 -2.829 -10.907 1.00 94.31 125 LEU A C 1
ATOM 977 O O . LEU A 1 125 ? 5.747 -3.308 -10.035 1.00 94.31 125 LEU A O 1
ATOM 981 N N . LEU A 1 126 ? 6.497 -3.295 -12.159 1.00 92.19 126 LEU A N 1
ATOM 982 C CA . LEU A 1 126 ? 5.698 -4.445 -12.586 1.00 92.19 126 LEU A CA 1
ATOM 983 C C . LEU A 1 126 ? 6.093 -5.701 -11.797 1.00 92.19 126 LEU A C 1
ATOM 985 O O . LEU A 1 126 ? 5.227 -6.381 -11.250 1.00 92.19 126 LEU A O 1
ATOM 989 N N . ASP A 1 127 ? 7.389 -5.972 -11.654 1.00 91.44 127 ASP A N 1
ATOM 990 C CA . ASP A 1 127 ? 7.885 -7.110 -10.874 1.00 91.44 127 ASP A CA 1
ATOM 991 C C . ASP A 1 127 ? 7.470 -7.043 -9.391 1.00 91.44 127 ASP A C 1
ATOM 993 O O . ASP A 1 127 ? 7.009 -8.039 -8.825 1.00 91.44 127 ASP A O 1
ATOM 997 N N . SER A 1 128 ? 7.522 -5.858 -8.772 1.00 93.25 128 SER A N 1
ATOM 998 C CA . SER A 1 128 ? 7.026 -5.630 -7.408 1.00 93.25 128 SER A CA 1
ATOM 999 C C . SER A 1 128 ? 5.533 -5.940 -7.261 1.00 93.25 128 SER A C 1
ATOM 1001 O O . SER A 1 128 ? 5.136 -6.607 -6.305 1.00 93.25 128 SER A O 1
ATOM 1003 N N . ILE A 1 129 ? 4.696 -5.493 -8.206 1.00 92.56 129 ILE A N 1
ATOM 1004 C CA . ILE A 1 129 ? 3.249 -5.772 -8.201 1.00 92.56 129 ILE A CA 1
ATOM 1005 C C . ILE A 1 129 ? 2.997 -7.279 -8.351 1.00 92.56 129 ILE A C 1
ATOM 1007 O O . ILE A 1 129 ? 2.174 -7.852 -7.633 1.00 92.56 129 ILE A O 1
ATOM 1011 N N . TRP A 1 130 ? 3.737 -7.941 -9.244 1.00 90.62 130 TRP A N 1
ATOM 1012 C CA . TRP A 1 130 ? 3.637 -9.386 -9.445 1.00 90.62 130 TRP A CA 1
ATOM 1013 C C . TRP A 1 130 ? 4.021 -10.178 -8.198 1.00 90.62 130 TRP A C 1
ATOM 1015 O O . TRP A 1 130 ? 3.332 -11.121 -7.802 1.00 90.62 130 TRP A O 1
ATOM 1025 N N . THR A 1 131 ? 5.125 -9.784 -7.570 1.00 91.19 131 THR A N 1
ATOM 1026 C CA . THR A 1 131 ? 5.626 -10.399 -6.343 1.00 91.19 131 THR A CA 1
ATOM 1027 C C . THR A 1 131 ? 4.608 -10.257 -5.219 1.00 91.19 131 THR A C 1
ATOM 1029 O O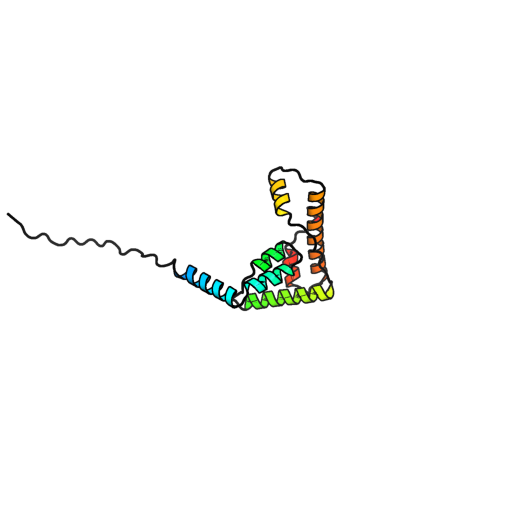 . THR A 1 131 ? 4.294 -11.253 -4.565 1.00 91.19 131 THR A O 1
ATOM 1032 N N . ALA A 1 132 ? 4.017 -9.071 -5.052 1.00 92.50 132 ALA A N 1
ATOM 1033 C CA . ALA A 1 132 ? 2.972 -8.838 -4.060 1.00 92.50 132 ALA A CA 1
ATOM 1034 C C . ALA A 1 132 ? 1.757 -9.746 -4.295 1.00 92.50 132 ALA A C 1
ATOM 1036 O O . ALA A 1 132 ? 1.331 -10.450 -3.378 1.00 92.50 132 ALA A O 1
ATOM 1037 N N . ARG A 1 133 ? 1.262 -9.819 -5.539 1.00 92.31 133 ARG A N 1
ATOM 1038 C CA . ARG A 1 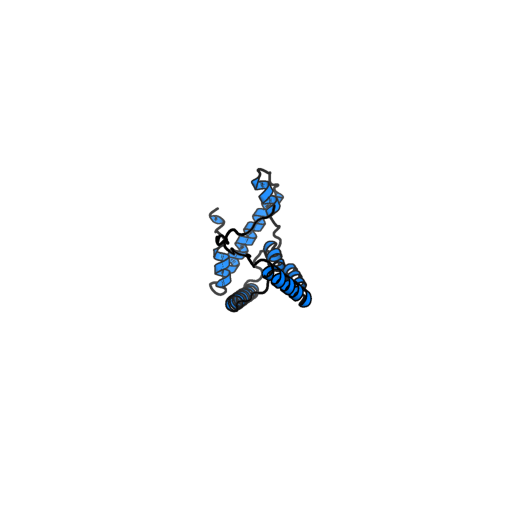133 ? 0.152 -10.705 -5.924 1.00 92.31 133 ARG A CA 1
ATOM 1039 C C . ARG A 1 133 ? 0.441 -12.165 -5.572 1.00 92.31 133 ARG A C 1
ATOM 1041 O O . ARG A 1 133 ? -0.366 -12.821 -4.920 1.00 92.31 133 ARG A O 1
ATOM 1048 N N . ASN A 1 134 ? 1.592 -12.688 -5.992 1.00 90.75 134 ASN A N 1
ATOM 1049 C CA . ASN A 1 134 ? 1.949 -14.086 -5.739 1.00 90.75 134 ASN A CA 1
ATOM 1050 C C . ASN A 1 134 ? 2.136 -14.375 -4.250 1.00 90.75 134 ASN A C 1
ATOM 1052 O O . ASN A 1 134 ? 1.804 -15.467 -3.793 1.00 90.75 134 ASN A O 1
ATOM 1056 N N . THR A 1 135 ? 2.640 -13.398 -3.499 1.00 91.94 135 THR A N 1
ATOM 1057 C CA . THR A 1 135 ? 2.796 -13.505 -2.050 1.00 91.94 135 THR A CA 1
ATOM 1058 C C . THR A 1 135 ? 1.434 -13.635 -1.372 1.00 91.94 135 THR A C 1
ATOM 1060 O O . THR A 1 135 ? 1.250 -14.549 -0.571 1.00 91.94 135 THR A O 1
ATOM 1063 N N . VAL A 1 136 ? 0.449 -12.822 -1.765 1.00 92.19 136 VAL A N 1
ATOM 1064 C CA . VAL A 1 136 ? -0.935 -12.951 -1.282 1.00 92.19 136 VAL A CA 1
ATOM 1065 C C . VAL A 1 136 ? -1.519 -14.320 -1.647 1.00 92.19 136 VAL A C 1
ATOM 1067 O O . VAL A 1 136 ? -1.969 -15.044 -0.766 1.00 92.19 136 VAL A O 1
ATOM 1070 N N . VAL A 1 137 ? -1.422 -14.744 -2.912 1.00 89.69 137 VAL A N 1
ATOM 1071 C CA . VAL A 1 137 ? -1.930 -16.057 -3.372 1.00 89.69 137 VAL A CA 1
ATOM 1072 C C . VAL A 1 137 ? -1.260 -17.232 -2.637 1.00 89.69 137 VAL A C 1
ATOM 1074 O O . VAL A 1 137 ? -1.866 -18.287 -2.436 1.00 89.69 137 VAL A O 1
ATOM 1077 N N . SER A 1 138 ? -0.014 -17.068 -2.184 1.00 90.75 138 SER A N 1
ATOM 1078 C CA . SER A 1 138 ? 0.700 -18.098 -1.421 1.00 90.75 138 SER A CA 1
ATOM 1079 C C . SER A 1 138 ? 0.110 -18.365 -0.026 1.00 90.75 138 SER A C 1
ATOM 1081 O O . SER A 1 138 ? 0.428 -19.396 0.574 1.00 90.75 138 SER A O 1
ATOM 1083 N N . MET A 1 139 ? -0.784 -17.495 0.467 1.00 90.62 139 MET A N 1
ATOM 1084 C CA . MET A 1 139 ? -1.465 -17.643 1.759 1.00 90.62 139 MET A CA 1
ATOM 1085 C C . MET A 1 139 ? -2.492 -18.786 1.787 1.00 90.62 139 MET A C 1
ATOM 1087 O O . MET A 1 139 ? -2.906 -19.185 2.878 1.00 90.62 139 MET A O 1
ATOM 1091 N N . LYS A 1 140 ? -2.844 -19.375 0.632 1.00 87.69 140 LYS A N 1
ATOM 1092 C CA . LYS A 1 140 ? -3.698 -20.574 0.505 1.00 87.69 140 LYS A CA 1
ATOM 1093 C C . LYS A 1 140 ? -5.024 -20.461 1.280 1.00 87.69 140 LYS A C 1
ATOM 1095 O O . LYS A 1 140 ? -5.371 -21.368 2.038 1.00 87.69 140 LYS A O 1
ATOM 1100 N N . GLY A 1 141 ? -5.741 -19.352 1.120 1.00 89.31 141 GLY A N 1
ATOM 1101 C CA . GLY A 1 141 ? -7.058 -19.107 1.714 1.00 89.31 141 GLY A CA 1
ATOM 1102 C C . GLY A 1 141 ? -7.031 -18.536 3.133 1.00 89.31 141 GLY A C 1
ATOM 1103 O O . GLY A 1 141 ? -8.081 -18.377 3.747 1.00 89.31 141 GLY A O 1
ATOM 1104 N N . LYS A 1 142 ? -5.852 -18.229 3.689 1.00 91.94 142 LYS A N 1
ATOM 1105 C CA . LYS A 1 142 ? -5.726 -17.621 5.0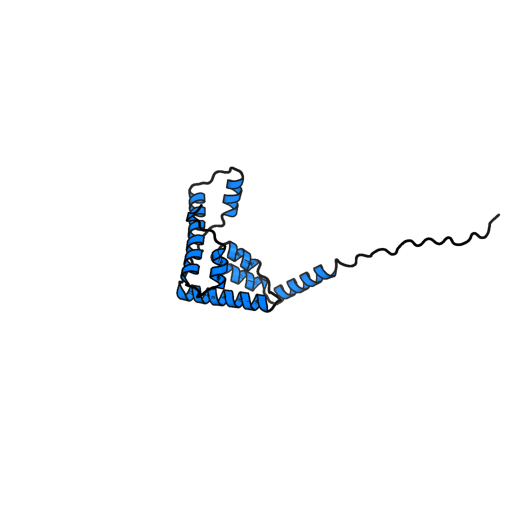29 1.00 91.94 142 LYS A CA 1
ATOM 1106 C C . LYS A 1 142 ? -5.969 -16.108 5.049 1.00 91.94 142 LYS A C 1
ATOM 1108 O O . LYS A 1 142 ? -6.028 -15.531 6.130 1.00 91.94 142 LYS A O 1
ATOM 1113 N N . ALA A 1 143 ? -6.063 -15.476 3.882 1.00 94.69 143 ALA A N 1
ATOM 1114 C CA . ALA A 1 143 ? -6.308 -14.045 3.734 1.00 94.69 143 ALA A CA 1
ATOM 1115 C C . ALA A 1 143 ? -7.288 -13.786 2.568 1.00 94.69 143 ALA A C 1
ATOM 1117 O O . ALA A 1 143 ? -6.886 -13.216 1.554 1.00 94.69 143 ALA A O 1
ATOM 1118 N N . PRO A 1 144 ? -8.551 -14.245 2.667 1.00 95.19 144 PRO A N 1
ATOM 1119 C CA . PRO A 1 144 ? -9.498 -14.222 1.551 1.00 95.19 144 PRO A CA 1
ATOM 1120 C C . PRO A 1 144 ? -9.818 -12.816 1.022 1.00 95.19 144 PRO A C 1
ATOM 1122 O O . PRO A 1 144 ? -9.953 -12.655 -0.185 1.00 95.19 144 PRO A O 1
ATOM 1125 N N . LEU A 1 145 ? -9.883 -11.792 1.883 1.00 95.94 145 LEU A N 1
ATOM 1126 C CA . LEU A 1 145 ? -10.138 -10.409 1.447 1.00 95.94 145 LEU A CA 1
ATOM 1127 C C . LEU A 1 145 ? -8.947 -9.857 0.657 1.00 95.94 145 LEU A C 1
ATOM 1129 O O . LEU A 1 145 ? -9.113 -9.159 -0.339 1.00 95.94 145 LEU A O 1
ATOM 1133 N N . LEU A 1 146 ? -7.725 -10.208 1.065 1.00 94.62 146 LEU A N 1
ATOM 1134 C CA . LEU A 1 146 ? -6.532 -9.831 0.309 1.00 94.62 146 LEU A CA 1
ATOM 1135 C C . LEU A 1 146 ? -6.433 -10.604 -1.007 1.00 94.62 146 LEU A C 1
ATOM 1137 O O . LEU A 1 146 ? -5.998 -10.040 -2.007 1.00 94.62 146 LEU A O 1
ATOM 1141 N N . GLU A 1 147 ? -6.827 -11.879 -1.022 1.00 93.50 147 GLU A N 1
ATOM 1142 C CA . GLU A 1 147 ? -6.891 -12.689 -2.243 1.00 93.50 147 GLU A CA 1
ATOM 1143 C C . GLU A 1 147 ? -7.891 -12.116 -3.253 1.00 93.50 147 GLU A C 1
ATOM 1145 O O . GLU A 1 147 ? -7.574 -12.074 -4.441 1.00 93.50 147 GLU A O 1
ATOM 1150 N N . GLU A 1 148 ? -9.041 -11.616 -2.791 1.00 93.75 148 GLU A N 1
ATOM 1151 C CA . GLU A 1 148 ? -10.004 -10.884 -3.619 1.00 93.75 148 GLU A CA 1
ATOM 1152 C C . GLU A 1 148 ? -9.354 -9.643 -4.248 1.00 93.75 148 GLU A C 1
ATOM 1154 O O . GLU A 1 148 ? -9.320 -9.533 -5.473 1.00 93.75 148 GLU A O 1
ATOM 1159 N N . ILE A 1 149 ? -8.712 -8.785 -3.446 1.00 92.31 149 ILE A N 1
ATOM 1160 C CA . ILE A 1 149 ? -7.992 -7.598 -3.947 1.00 92.31 149 ILE A CA 1
ATOM 1161 C C . ILE A 1 149 ? -6.890 -7.988 -4.949 1.00 92.31 149 ILE A C 1
ATOM 1163 O O . ILE A 1 149 ? -6.700 -7.341 -5.978 1.00 92.31 149 ILE A O 1
ATOM 1167 N N . ALA A 1 150 ? -6.136 -9.053 -4.672 1.00 91.50 150 ALA A N 1
ATOM 1168 C CA . ALA A 1 150 ? -5.062 -9.514 -5.549 1.00 91.50 150 ALA A CA 1
ATOM 1169 C C . ALA A 1 150 ? -5.580 -10.155 -6.848 1.00 91.50 150 ALA A C 1
ATOM 1171 O O . ALA A 1 150 ? -4.830 -10.238 -7.827 1.00 91.50 150 ALA A O 1
ATOM 1172 N N . SER A 1 151 ? -6.834 -10.615 -6.872 1.00 89.56 151 SER A N 1
ATOM 1173 C CA . SER A 1 151 ? -7.452 -11.213 -8.056 1.00 89.56 151 SER A CA 1
ATOM 1174 C C . SER A 1 151 ? -7.686 -10.196 -9.177 1.00 89.56 151 SER A C 1
ATOM 1176 O O . SER A 1 151 ? -7.593 -10.568 -10.348 1.00 89.56 151 SER A O 1
ATOM 1178 N N . ASP A 1 152 ? -7.839 -8.915 -8.826 1.00 90.69 152 ASP A N 1
ATOM 1179 C CA . ASP A 1 152 ? -7.953 -7.802 -9.775 1.00 90.69 152 ASP A CA 1
ATOM 1180 C C . ASP A 1 152 ? -6.636 -7.501 -10.506 1.00 90.69 152 ASP A C 1
ATOM 1182 O O . ASP A 1 152 ? -6.631 -6.842 -11.550 1.00 90.69 152 ASP A O 1
ATOM 1186 N N . ILE A 1 153 ? -5.497 -7.977 -9.986 1.00 89.06 153 ILE A N 1
ATOM 1187 C CA . ILE A 1 153 ? -4.195 -7.791 -10.631 1.00 89.06 153 ILE A CA 1
ATOM 1188 C C . ILE A 1 153 ? -4.080 -8.788 -11.798 1.00 89.06 153 ILE A C 1
ATOM 1190 O O . ILE A 1 153 ? -3.998 -10.004 -11.557 1.00 89.06 153 ILE A O 1
ATOM 1194 N N . PRO A 1 154 ? -4.015 -8.305 -13.057 1.00 82.56 154 PRO A N 1
ATOM 1195 C CA . PRO A 1 154 ? -3.977 -9.168 -14.229 1.00 82.56 154 PRO A CA 1
ATOM 1196 C C . PRO A 1 154 ? -2.699 -10.009 -14.274 1.00 82.56 154 PRO A C 1
ATOM 1198 O O . PRO A 1 154 ? -1.644 -9.634 -13.753 1.00 82.56 154 PRO A O 1
ATOM 1201 N N . ASN A 1 155 ? -2.783 -11.159 -14.944 1.00 77.19 155 ASN A N 1
ATOM 1202 C CA . ASN A 1 155 ? -1.612 -11.985 -15.200 1.00 77.19 155 ASN A CA 1
ATOM 1203 C C . ASN A 1 155 ? -0.699 -11.307 -16.228 1.00 77.19 155 ASN A C 1
ATOM 1205 O O . ASN A 1 155 ? -0.995 -11.286 -17.418 1.00 77.19 155 ASN A O 1
ATOM 1209 N N . MET A 1 156 ? 0.435 -10.779 -15.770 1.00 72.88 156 MET A N 1
ATOM 1210 C CA . MET A 1 156 ? 1.368 -10.059 -16.642 1.00 72.88 156 MET A CA 1
ATOM 1211 C C . MET A 1 156 ? 2.199 -10.965 -17.552 1.00 72.88 156 MET A C 1
ATOM 1213 O O . MET A 1 156 ? 2.913 -10.457 -18.405 1.00 72.88 156 MET A O 1
ATOM 1217 N N . ARG A 1 157 ? 2.127 -12.295 -17.394 1.00 67.88 157 ARG A N 1
ATOM 1218 C CA . ARG A 1 157 ? 2.737 -13.232 -18.354 1.00 67.88 157 ARG A CA 1
ATOM 1219 C C . ARG A 1 157 ? 1.946 -13.355 -19.654 1.00 67.88 157 ARG A C 1
ATOM 1221 O O . ARG A 1 157 ? 2.489 -13.874 -20.624 1.00 67.88 157 ARG A O 1
ATOM 1228 N N . ASP A 1 158 ? 0.690 -12.918 -19.639 1.00 65.75 158 ASP A N 1
ATOM 1229 C CA . ASP A 1 158 ? -0.218 -13.004 -20.782 1.00 65.75 158 ASP A CA 1
ATOM 1230 C C . ASP A 1 158 ? -0.247 -11.690 -21.600 1.00 65.75 158 ASP A C 1
ATOM 1232 O O . ASP A 1 158 ? -0.973 -11.607 -22.591 1.00 65.75 158 ASP A O 1
ATOM 1236 N N . LEU A 1 159 ? 0.530 -10.676 -21.183 1.00 59.72 159 LEU A N 1
ATOM 1237 C CA . LEU A 1 159 ? 0.729 -9.376 -21.847 1.00 59.72 159 LEU A CA 1
ATOM 1238 C C . LEU A 1 159 ? 2.024 -9.373 -22.670 1.00 59.72 159 LEU A C 1
ATOM 1240 O O . LEU A 1 159 ? 2.008 -8.757 -23.759 1.00 59.72 159 LEU A O 1
#

Secondary structure (DSSP, 8-state):
------PPPP-----------SHHHHHHHHHHHHHHHHTTHHHHHHHHHHH--SHHHHHHHHT------HHHHHHHHHHHHHHHHHHHHH---S-TTPPP-HHHHHHHTTTPPPPHHHHHHHHHHHHHHHHHHHHHHTTTTS-HHHHHHHHTS--GGG-

pLDDT: mean 84.64, std 18.41, range [35.59, 98.12]

Sequence (159 aa):
MSPPNQKPDITPTSRGDQSTLPEQVTTESELQQQAWELLEFTNVRALLAERTRFFMSREMAIKAEPLLHMEDVERLQEETAQAVLMLSTVGDIGLAGTRDPRTVLRRAAIDGMLTGEEIVSILFLLDSIWTARNTVVSMKGKAPLLEEIASDIPNMRDL

Radius of gyration: 28.31 Å; chains: 1; bounding box: 81×86×45 Å